Protein AF-N6VRJ7-F1 (afdb_monomer)

Sequence (117 aa):
MKAQISLEFTFVFFVILLTSLITIANFLSKNFTIEDWEIDKIDNAAKTAVMLINSRYEGVCTNTTLIYSGIKWNKGNKVISIYISPRDAVDDRIRDFILSYIENNTNIEGYNITVNP

Nearest PDB structures (foldseek):
  5m7h-assembly1_A  TM=5.902E-01  e=2.234E-02  Bacillus subtilis subsp. subtilis str. 168
  2hjg-assembly1_A  TM=5.168E-01  e=6.872E-02  Bacillus subtilis
  8bxa-assembly1_A  TM=6.207E-01  e=3.587E-01  Staphylococcus aureus subsp. aureus NCTC 8325
  8v41-assembly1_A  TM=6.062E-01  e=6.947E-01  Clostridioides difficile
  3w62-assembly1_A-2  TM=3.762E-01  e=5.697E-01  Magnetospirillum gryphiswaldense MSR-1

Foldseek 3Di:
DVVVVVVVVVVVVVVVVVVVVVVVVVVCPVPDDPVNVLVVLLFVLLVVLLVCQCVCHPVNHFPDRKDFPGWDADPVQLEIETEIDDQVRDDPSSFCSSVVSSCVRRVDDDHHYHYHD

Solvent-accessible surface area (backbone atoms only — not comparable to full-atom values): 6648 Å² total; per-residue (Å²): 111,73,71,56,56,54,49,54,49,50,52,54,51,48,51,53,51,51,52,48,50,53,51,52,52,53,51,46,65,73,74,50,51,74,65,57,54,51,50,51,46,48,53,51,37,43,50,50,36,45,52,36,32,65,67,42,46,96,80,41,63,56,100,55,77,63,41,80,73,50,75,50,73,40,88,89,75,35,39,36,40,38,34,38,32,59,48,93,61,58,50,70,67,57,47,49,50,34,53,52,46,26,50,76,73,59,76,72,81,86,60,52,76,45,81,45,82

Secondary structure (DSSP, 8-state):
-HHHHHHHHHHHHHHHHHHHHHHHHHHHHHH--HHHHHHHHHHHHHHHHHHHHHTTGGG---SS--EEEEEEEETTTTEEEEEEE-GGG--HHHHHHHHHHHHHHH---S-EEEEE-

pLDDT: mean 90.54, std 6.93, range [59.69, 97.56]

Organism: NCBI:txid1069083

Radius of gyration: 22.49 Å; Cα contacts (8 Å, |Δi|>4): 120; chains: 1; bounding box: 39×27×73 Å

Structure (mmCIF, N/CA/C/O backbone):
data_AF-N6VRJ7-F1
#
_entry.id   AF-N6VRJ7-F1
#
loop_
_atom_site.group_PDB
_atom_site.id
_atom_site.type_symbol
_atom_site.label_atom_id
_atom_site.label_alt_id
_atom_site.label_comp_id
_atom_site.label_asym_id
_atom_site.label_entity_id
_atom_site.label_seq_id
_atom_site.pdbx_PDB_ins_code
_atom_site.Cartn_x
_atom_site.Cartn_y
_atom_site.Cartn_z
_atom_site.occupancy
_atom_site.B_iso_or_equiv
_atom_site.auth_seq_id
_atom_site.auth_comp_id
_atom_site.auth_asym_id
_atom_site.auth_atom_id
_atom_site.pdbx_PDB_model_num
ATOM 1 N N . MET A 1 1 ? -13.831 12.965 54.230 1.00 60.34 1 MET A N 1
ATOM 2 C CA . MET A 1 1 ? -14.419 13.818 53.170 1.00 60.34 1 MET A CA 1
ATOM 3 C C . MET A 1 1 ? -13.551 13.942 51.914 1.00 60.34 1 MET A C 1
ATOM 5 O O . MET A 1 1 ? -14.055 13.601 50.859 1.00 60.34 1 MET A O 1
ATOM 9 N N . LYS A 1 2 ? -12.266 14.341 51.971 1.00 59.69 2 LYS A N 1
ATOM 10 C CA . LYS A 1 2 ? -11.425 14.490 50.752 1.00 59.69 2 LYS A CA 1
ATOM 11 C C . LYS A 1 2 ? -11.284 13.213 49.898 1.00 59.69 2 LYS A C 1
ATOM 13 O O . LYS A 1 2 ? -11.394 13.293 48.684 1.00 59.69 2 LYS A O 1
ATOM 18 N N . ALA A 1 3 ? -11.109 12.050 50.533 1.00 64.75 3 ALA A N 1
ATOM 19 C CA . ALA A 1 3 ? -10.986 10.760 49.839 1.00 64.75 3 ALA A CA 1
ATOM 20 C C . ALA A 1 3 ? -12.285 10.291 49.150 1.00 64.75 3 ALA A C 1
ATOM 22 O O . ALA A 1 3 ? -12.239 9.565 48.164 1.00 64.75 3 ALA A O 1
ATOM 23 N N . GLN A 1 4 ? -13.447 10.717 49.656 1.00 73.81 4 GLN A N 1
ATOM 24 C CA . GLN A 1 4 ? -14.744 10.397 49.057 1.00 73.81 4 GLN A CA 1
ATOM 25 C C . GLN A 1 4 ? -14.953 11.200 47.766 1.00 73.81 4 GLN A C 1
ATOM 27 O O . GLN A 1 4 ? -15.287 10.629 46.734 1.00 73.81 4 GLN A O 1
ATOM 32 N N . ILE A 1 5 ? -14.623 12.496 47.799 1.00 74.69 5 ILE A N 1
ATOM 33 C CA . ILE A 1 5 ? -14.686 13.385 46.630 1.00 74.69 5 ILE A CA 1
ATOM 34 C C . ILE A 1 5 ? -13.724 12.912 45.523 1.00 74.69 5 ILE A C 1
AT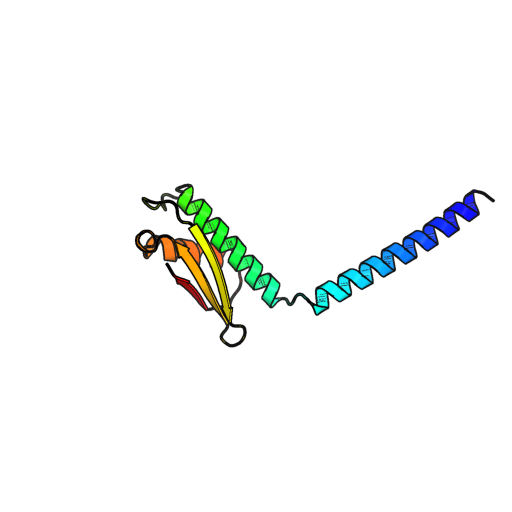OM 36 O O . ILE A 1 5 ? -14.085 12.914 44.349 1.00 74.69 5 ILE A O 1
ATOM 40 N N . SER A 1 6 ? -12.513 12.453 45.870 1.00 84.75 6 SER A N 1
ATOM 41 C CA . SER A 1 6 ? -11.569 11.918 44.874 1.00 84.75 6 SER A CA 1
ATOM 42 C C . SER A 1 6 ? -12.039 10.605 44.241 1.00 84.75 6 SER A C 1
ATOM 44 O O . SER A 1 6 ? -11.761 10.350 43.069 1.00 84.75 6 SER A O 1
ATOM 46 N N . LEU A 1 7 ? -12.747 9.769 45.004 1.00 88.69 7 LEU A N 1
ATOM 47 C CA . LEU A 1 7 ? -13.276 8.495 44.524 1.00 88.69 7 LEU A CA 1
ATOM 48 C C . LEU A 1 7 ? -14.449 8.721 43.559 1.00 88.69 7 LEU A C 1
ATOM 50 O O . LEU A 1 7 ? -14.441 8.177 42.459 1.00 88.69 7 LEU A O 1
ATOM 54 N N . GLU A 1 8 ? -15.390 9.597 43.916 1.00 87.00 8 GLU A N 1
ATOM 55 C CA . GLU A 1 8 ? -16.498 10.019 43.045 1.00 87.00 8 GLU A CA 1
ATOM 56 C C . GLU A 1 8 ? -15.988 10.633 41.731 1.00 87.00 8 GLU A C 1
ATOM 58 O O . GLU A 1 8 ? -16.439 10.247 40.653 1.00 87.00 8 GLU A O 1
ATOM 63 N N . PHE A 1 9 ? -14.980 11.511 41.795 1.00 90.69 9 PHE A N 1
ATOM 64 C CA . PHE A 1 9 ? -14.347 12.075 40.599 1.00 90.69 9 PHE A CA 1
ATOM 65 C C . PHE A 1 9 ? -13.714 10.998 39.706 1.00 90.69 9 PHE A C 1
ATOM 67 O O . PHE A 1 9 ? -13.876 11.032 38.488 1.00 90.69 9 PHE A O 1
ATOM 74 N N . THR A 1 10 ? -13.035 10.013 40.301 1.00 95.06 10 THR A N 1
ATOM 75 C CA . THR A 1 10 ? -12.416 8.907 39.551 1.00 95.06 10 THR A CA 1
ATOM 76 C C . THR A 1 10 ? -13.470 8.060 38.840 1.00 95.06 10 THR A C 1
ATOM 78 O O . THR A 1 10 ? -13.278 7.699 37.681 1.00 95.06 10 THR A O 1
ATOM 81 N N . PHE A 1 11 ? -14.608 7.789 39.486 1.00 94.50 11 PHE A N 1
ATOM 82 C CA . PHE A 1 11 ? -15.721 7.076 38.856 1.00 94.50 11 PHE A CA 1
ATOM 83 C C . PHE A 1 11 ? -16.319 7.855 37.686 1.00 94.50 11 PHE A C 1
ATOM 85 O O . PHE A 1 11 ? -16.515 7.284 36.615 1.00 94.50 11 PHE A O 1
ATOM 92 N N . VAL A 1 12 ? -16.562 9.157 37.855 1.00 95.12 12 VAL A N 1
ATOM 93 C CA . VAL A 1 12 ? -17.072 10.006 36.768 1.00 95.12 12 VAL A CA 1
ATOM 94 C C . VAL A 1 12 ? -16.082 10.039 35.605 1.00 95.12 12 VAL A C 1
ATOM 96 O O . VAL A 1 12 ? -16.475 9.839 34.456 1.00 95.12 12 VAL A O 1
ATOM 99 N N . PHE A 1 13 ? -14.791 10.212 35.892 1.00 95.62 13 PHE A N 1
ATOM 100 C CA . PHE A 1 13 ? -13.745 10.195 34.875 1.00 95.62 13 PHE A CA 1
ATOM 101 C C . PHE A 1 13 ? -13.686 8.852 34.138 1.00 95.62 13 PHE A C 1
ATOM 103 O O . PHE A 1 13 ? -13.619 8.823 32.910 1.00 95.62 13 PHE A O 1
ATOM 110 N N . PHE A 1 14 ? -13.784 7.740 34.865 1.00 96.56 14 PHE A N 1
ATOM 111 C CA . PHE A 1 14 ? -13.803 6.405 34.278 1.00 96.56 14 PHE A CA 1
ATOM 112 C C . PHE A 1 14 ? -15.010 6.195 33.357 1.00 96.56 14 PHE A C 1
ATOM 114 O O . PHE A 1 14 ? -14.855 5.676 32.254 1.00 96.56 14 PHE A O 1
ATOM 121 N N . VAL A 1 15 ? -16.200 6.648 33.762 1.00 97.38 15 VAL A N 1
ATOM 122 C CA . VAL A 1 15 ? -17.411 6.573 32.931 1.00 97.38 15 VAL A CA 1
ATOM 123 C C . VAL A 1 15 ? -17.257 7.402 31.654 1.00 97.38 15 VAL A C 1
ATOM 125 O O . VAL A 1 15 ? -17.596 6.922 30.571 1.00 97.38 15 VAL A O 1
ATOM 128 N N . ILE A 1 16 ? -16.703 8.614 31.743 1.00 97.50 16 ILE A N 1
ATOM 129 C CA . ILE A 1 16 ? -16.421 9.453 30.566 1.00 97.50 16 ILE A CA 1
ATOM 130 C C . ILE A 1 16 ? -15.428 8.750 29.635 1.00 97.50 16 ILE A C 1
ATOM 132 O O . ILE A 1 16 ? -15.632 8.708 28.422 1.00 97.50 16 ILE A O 1
ATOM 136 N N . LEU A 1 17 ? -14.374 8.156 30.187 1.00 97.56 17 LEU A N 1
ATOM 137 C CA . LEU A 1 17 ? -13.350 7.474 29.403 1.00 97.56 17 LEU A CA 1
ATOM 138 C C . LEU A 1 17 ? -13.917 6.233 28.701 1.00 97.56 17 LEU A C 1
ATOM 140 O O . LEU A 1 17 ? -13.708 6.049 27.503 1.00 97.56 17 LEU A O 1
ATOM 144 N N . LEU A 1 18 ? -14.708 5.427 29.412 1.00 97.44 18 LEU A N 1
ATOM 145 C CA . LEU A 1 18 ? -15.350 4.239 28.859 1.00 97.44 18 LEU A CA 1
ATOM 146 C C . LEU A 1 18 ? -16.356 4.598 27.756 1.00 97.44 18 LEU A C 1
ATOM 148 O O . LEU A 1 18 ? -16.334 4.004 26.680 1.00 97.44 18 LEU A O 1
ATOM 152 N N . THR A 1 19 ? -17.211 5.595 27.993 1.00 96.94 19 THR A N 1
ATOM 153 C CA . THR A 1 19 ? -18.187 6.057 26.990 1.00 96.94 19 THR A CA 1
ATOM 154 C C . THR A 1 19 ? -17.504 6.653 25.760 1.00 96.94 19 THR A C 1
ATOM 156 O O . THR A 1 19 ? -17.937 6.389 24.636 1.00 96.94 19 THR A O 1
ATOM 159 N N . SER A 1 20 ? -16.395 7.371 25.946 1.00 97.44 20 SER A N 1
ATOM 160 C CA . SER A 1 20 ? -15.571 7.886 24.847 1.00 97.44 20 SER A CA 1
ATOM 161 C C . SER A 1 20 ? -14.980 6.750 24.014 1.00 97.44 20 SER A C 1
ATOM 163 O O . SER A 1 20 ? -15.120 6.754 22.793 1.00 97.44 20 SER A O 1
ATOM 165 N N . LEU A 1 21 ? -14.393 5.735 24.658 1.00 96.94 21 LEU A N 1
ATOM 166 C CA . LEU A 1 21 ? -13.833 4.566 23.974 1.00 96.94 21 LEU A CA 1
ATOM 167 C C . LEU A 1 21 ? -14.888 3.809 23.165 1.00 96.94 21 LEU A C 1
ATOM 169 O O . LEU A 1 21 ? -14.652 3.501 22.000 1.00 96.94 21 LEU A O 1
ATOM 173 N N . ILE A 1 22 ? -16.064 3.553 23.747 1.00 96.44 22 ILE A N 1
ATOM 174 C CA . ILE A 1 22 ? -17.166 2.871 23.050 1.00 96.44 22 ILE A CA 1
ATOM 175 C C . ILE A 1 22 ? -17.631 3.690 21.841 1.00 96.44 22 ILE A C 1
ATOM 177 O O . ILE A 1 22 ? -17.870 3.136 20.769 1.00 96.44 22 ILE A O 1
ATOM 181 N N . THR A 1 23 ? -17.742 5.010 21.996 1.00 96.38 23 THR A N 1
ATOM 182 C CA . THR A 1 23 ? -18.168 5.907 20.914 1.00 96.38 23 THR A CA 1
ATOM 183 C C . THR A 1 23 ? -17.164 5.899 19.764 1.00 96.38 23 THR A C 1
ATOM 185 O O . THR A 1 23 ? -17.560 5.744 18.610 1.00 96.38 23 THR A O 1
ATOM 188 N N . ILE A 1 24 ? -15.867 5.991 20.072 1.00 95.00 24 ILE A N 1
ATOM 189 C CA . ILE A 1 24 ? -14.790 5.930 19.076 1.00 95.00 24 ILE A CA 1
ATOM 190 C C . ILE A 1 24 ? -14.774 4.562 18.389 1.00 95.00 24 ILE A C 1
ATOM 192 O O . ILE A 1 24 ? -14.744 4.500 17.163 1.00 95.00 24 ILE A O 1
ATOM 196 N N . ALA A 1 25 ? -14.859 3.468 19.148 1.00 91.44 25 ALA A N 1
ATOM 197 C CA . ALA A 1 25 ? -14.874 2.116 18.595 1.00 91.44 25 ALA A CA 1
ATOM 198 C C . ALA A 1 25 ? -16.060 1.900 17.640 1.00 91.44 25 ALA A C 1
ATOM 200 O O . ALA A 1 25 ? -15.881 1.359 16.551 1.00 91.44 25 ALA A O 1
ATOM 201 N N . ASN A 1 26 ? -17.252 2.380 18.007 1.00 92.00 26 ASN A N 1
ATOM 202 C CA . ASN A 1 26 ? -18.439 2.322 17.152 1.00 92.00 26 ASN A CA 1
ATOM 203 C C . ASN A 1 26 ? -18.328 3.205 15.908 1.00 92.00 26 ASN A C 1
ATOM 205 O O . ASN A 1 26 ? -18.850 2.850 14.854 1.00 92.00 26 ASN A O 1
ATOM 209 N N . PHE A 1 27 ? -17.695 4.372 16.020 1.00 92.62 27 PHE A N 1
ATOM 210 C CA . PHE A 1 27 ? -17.435 5.213 14.860 1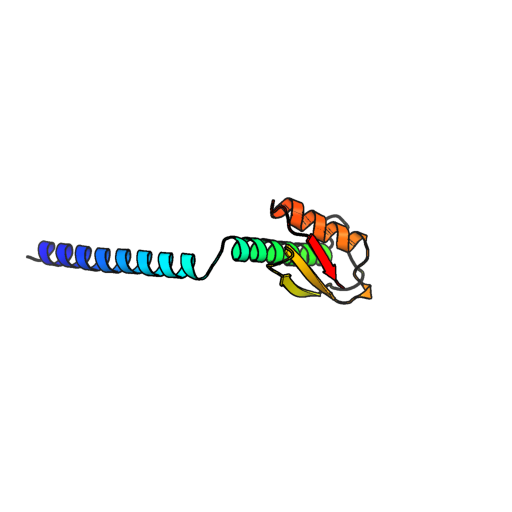.00 92.62 27 PHE A CA 1
ATOM 211 C C . PHE A 1 27 ? -16.476 4.510 13.895 1.00 92.62 27 PHE A C 1
ATOM 213 O O . PHE A 1 27 ? -16.770 4.425 12.705 1.00 92.62 27 PHE A O 1
ATOM 220 N N . LEU A 1 28 ? -15.374 3.955 14.402 1.00 88.12 28 LEU A N 1
ATOM 221 C CA . LEU A 1 28 ? -14.394 3.246 13.585 1.00 88.12 28 LEU A CA 1
ATOM 222 C C . LEU A 1 28 ? -15.012 2.023 12.898 1.00 88.12 28 LEU A C 1
ATOM 224 O O . LEU A 1 28 ? -14.880 1.893 11.687 1.00 88.12 28 LEU A O 1
ATOM 228 N N . SER A 1 29 ? -15.758 1.187 13.626 1.00 84.50 29 SER A N 1
ATOM 229 C CA . SER A 1 29 ? -16.357 -0.033 13.063 1.00 84.50 29 SER A CA 1
ATOM 230 C C . SER A 1 29 ? -17.429 0.227 12.002 1.00 84.50 29 SER A C 1
ATOM 232 O O . SER A 1 29 ? -17.657 -0.618 11.142 1.00 84.50 29 SER A O 1
ATOM 234 N N . LYS A 1 30 ? -18.096 1.387 12.051 1.00 84.62 30 LYS A N 1
ATOM 235 C CA . LYS A 1 30 ? -19.104 1.776 11.056 1.00 84.62 30 LYS A CA 1
ATOM 236 C C . LYS A 1 30 ? -18.517 2.440 9.817 1.00 84.62 30 LYS A C 1
ATOM 238 O O . LYS A 1 30 ? -19.151 2.381 8.768 1.00 84.62 30 LYS A O 1
ATOM 243 N N . ASN A 1 31 ? -17.373 3.110 9.948 1.00 85.50 31 ASN A N 1
ATOM 244 C CA . ASN A 1 31 ? -16.811 3.932 8.874 1.00 85.50 31 ASN A CA 1
ATOM 245 C C . ASN A 1 31 ? -15.602 3.296 8.184 1.00 85.50 31 ASN A C 1
ATOM 247 O O . ASN A 1 31 ? -15.313 3.670 7.054 1.00 85.50 31 ASN A O 1
ATOM 251 N N . PHE A 1 32 ? -14.922 2.349 8.830 1.00 84.31 32 PHE A N 1
ATOM 252 C CA . PHE A 1 32 ? -13.784 1.639 8.258 1.00 84.31 32 PHE A CA 1
ATOM 253 C C . PHE A 1 32 ? -14.101 0.156 8.181 1.00 84.31 32 PHE A C 1
ATOM 255 O O . PHE A 1 32 ? -14.319 -0.517 9.192 1.00 84.31 32 PHE A O 1
ATOM 262 N N . THR A 1 33 ? -14.136 -0.353 6.959 1.00 84.62 33 THR A N 1
ATOM 263 C CA . THR A 1 33 ? -14.279 -1.780 6.705 1.00 84.62 33 THR A CA 1
ATOM 264 C C . THR A 1 33 ? -12.908 -2.452 6.674 1.00 84.62 33 THR A C 1
ATOM 266 O O . THR A 1 33 ? -1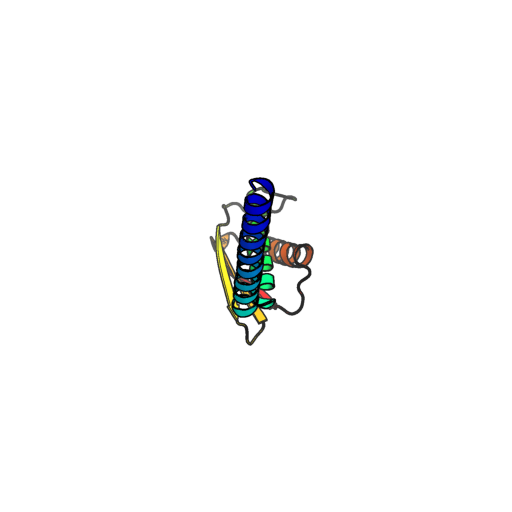1.878 -1.799 6.513 1.00 84.62 33 THR A O 1
ATOM 269 N N . ILE A 1 34 ? -12.890 -3.780 6.816 1.00 84.38 34 ILE A N 1
ATOM 270 C CA . ILE A 1 34 ? -11.663 -4.581 6.651 1.00 84.38 34 ILE A CA 1
ATOM 271 C C . ILE A 1 34 ? -11.052 -4.334 5.264 1.00 84.38 34 ILE A C 1
ATOM 273 O O . ILE A 1 34 ? -9.838 -4.229 5.144 1.00 84.38 34 ILE A O 1
ATOM 277 N N . GLU A 1 35 ? -11.899 -4.163 4.247 1.00 87.38 35 GLU A N 1
ATOM 278 C CA . GLU A 1 35 ? -11.480 -3.827 2.886 1.00 87.38 35 GLU A CA 1
ATOM 279 C C . GLU A 1 35 ? -10.697 -2.508 2.849 1.00 87.38 35 GLU A C 1
ATOM 281 O O . GLU A 1 35 ? -9.627 -2.451 2.259 1.00 87.38 35 GLU A O 1
ATOM 286 N N . ASP A 1 36 ? -11.172 -1.455 3.522 1.00 87.75 36 ASP A N 1
ATOM 287 C CA . ASP A 1 36 ? -10.476 -0.161 3.513 1.00 87.75 36 ASP A CA 1
ATOM 288 C C . ASP A 1 36 ? -9.082 -0.279 4.164 1.00 87.75 36 ASP A C 1
ATOM 290 O O . ASP A 1 36 ? -8.110 0.291 3.674 1.00 87.75 36 ASP A O 1
ATOM 294 N N . TRP A 1 37 ? -8.950 -1.107 5.207 1.00 88.38 37 TRP A N 1
ATOM 295 C CA . TRP A 1 37 ? -7.657 -1.406 5.831 1.00 88.38 37 TRP A CA 1
ATOM 296 C C . TRP A 1 37 ? -6.722 -2.233 4.935 1.00 88.38 37 TRP A C 1
ATOM 298 O O . TRP A 1 37 ? -5.508 -2.014 4.925 1.00 88.38 37 TRP A O 1
ATOM 308 N N . GLU A 1 38 ? -7.265 -3.187 4.181 1.00 92.00 38 GLU A N 1
ATOM 309 C CA . GLU A 1 38 ? -6.513 -3.963 3.191 1.00 92.00 38 GLU A CA 1
ATOM 310 C C . GLU A 1 38 ? -5.985 -3.069 2.062 1.00 92.00 38 GLU A C 1
ATOM 312 O O . GLU A 1 38 ? -4.808 -3.152 1.701 1.00 92.00 38 GLU A O 1
ATOM 317 N N . ILE A 1 39 ? -6.825 -2.165 1.555 1.00 92.62 39 ILE A N 1
ATOM 318 C CA . ILE A 1 39 ? -6.445 -1.186 0.534 1.00 92.62 39 ILE A CA 1
ATOM 319 C C . ILE A 1 39 ? -5.346 -0.250 1.051 1.00 92.62 39 ILE A C 1
ATOM 321 O O . ILE A 1 39 ? -4.348 -0.053 0.354 1.00 92.62 39 ILE A O 1
ATOM 325 N N . ASP A 1 40 ? -5.463 0.257 2.280 1.00 93.19 40 ASP A N 1
ATOM 326 C CA . ASP A 1 40 ? -4.433 1.102 2.900 1.00 93.19 40 ASP A CA 1
ATOM 327 C C . ASP A 1 40 ? -3.089 0.374 3.051 1.00 93.19 40 ASP A C 1
ATOM 329 O O . ASP A 1 40 ? -2.018 0.962 2.876 1.00 93.19 40 ASP A O 1
ATOM 333 N N . LYS A 1 41 ? -3.104 -0.925 3.361 1.00 94.88 41 LYS A N 1
ATOM 334 C CA . LYS A 1 41 ? -1.878 -1.734 3.407 1.00 94.88 41 LYS A CA 1
ATOM 335 C C . LYS A 1 41 ? -1.218 -1.863 2.041 1.00 94.88 41 LYS A C 1
ATOM 337 O O . LYS A 1 41 ? 0.003 -1.729 1.951 1.00 94.88 41 LYS A O 1
ATOM 342 N N . ILE A 1 42 ? -2.009 -2.104 0.999 1.00 95.19 42 ILE A N 1
ATOM 343 C CA . ILE A 1 42 ? -1.521 -2.208 -0.381 1.00 95.19 42 ILE A CA 1
ATOM 344 C C . ILE A 1 42 ? -0.943 -0.865 -0.845 1.00 95.19 42 ILE A C 1
ATOM 346 O O . ILE A 1 42 ? 0.164 -0.836 -1.380 1.00 95.19 42 ILE A O 1
ATOM 350 N N . ASP A 1 43 ? -1.637 0.245 -0.575 1.00 96.06 43 ASP A N 1
ATOM 351 C CA . ASP A 1 43 ? -1.173 1.609 -0.864 1.00 96.06 43 ASP A CA 1
ATOM 352 C C . ASP A 1 43 ? 0.178 1.905 -0.197 1.00 96.06 43 ASP A C 1
ATOM 354 O O . ASP A 1 43 ? 1.125 2.362 -0.843 1.00 96.06 43 ASP A O 1
ATOM 358 N N . ASN A 1 44 ? 0.301 1.590 1.094 1.00 96.75 44 ASN A N 1
ATOM 359 C CA . ASN A 1 44 ? 1.543 1.791 1.835 1.00 96.75 44 ASN A CA 1
ATOM 360 C C . ASN A 1 44 ? 2.683 0.914 1.304 1.00 96.75 44 ASN A C 1
ATOM 362 O O . ASN A 1 44 ? 3.784 1.420 1.089 1.00 96.75 44 ASN A O 1
ATOM 366 N N . ALA A 1 45 ? 2.426 -0.367 1.028 1.00 96.81 45 ALA A N 1
ATOM 367 C CA . ALA A 1 45 ? 3.431 -1.260 0.460 1.00 96.81 45 ALA A CA 1
ATOM 368 C C . ALA A 1 45 ? 3.908 -0.778 -0.921 1.00 96.81 45 ALA A C 1
ATOM 370 O O . ALA A 1 45 ? 5.110 -0.781 -1.190 1.00 96.81 45 ALA A O 1
ATOM 371 N N . ALA A 1 46 ? 2.998 -0.286 -1.766 1.00 96.75 46 ALA A N 1
ATOM 372 C CA . ALA A 1 46 ? 3.335 0.276 -3.071 1.00 96.75 46 ALA A CA 1
ATOM 373 C C . ALA A 1 46 ? 4.223 1.527 -2.953 1.00 96.75 46 ALA A C 1
ATOM 375 O O . ALA A 1 46 ? 5.248 1.627 -3.632 1.00 96.75 46 ALA A O 1
ATOM 376 N N . LYS A 1 47 ? 3.883 2.460 -2.051 1.00 97.00 47 LYS A N 1
ATOM 377 C CA . LYS A 1 47 ? 4.712 3.643 -1.753 1.00 97.00 47 LYS A CA 1
ATOM 378 C C . LYS A 1 47 ? 6.112 3.241 -1.299 1.00 97.00 47 LYS A C 1
ATOM 380 O O . LYS A 1 47 ? 7.100 3.785 -1.795 1.00 97.00 47 LYS A O 1
ATOM 385 N N . THR A 1 48 ? 6.206 2.272 -0.392 1.00 97.12 48 THR A N 1
ATOM 386 C CA . THR A 1 48 ? 7.492 1.772 0.097 1.00 97.12 48 THR A CA 1
ATOM 387 C C . THR A 1 48 ? 8.301 1.121 -1.020 1.00 97.12 48 THR A C 1
ATOM 389 O O . THR A 1 48 ? 9.482 1.433 -1.153 1.00 97.12 48 THR A O 1
ATOM 392 N N . ALA A 1 49 ? 7.687 0.301 -1.876 1.00 95.62 49 ALA A N 1
ATOM 393 C CA . ALA A 1 49 ? 8.370 -0.301 -3.019 1.00 95.62 49 ALA A CA 1
ATOM 394 C C . ALA A 1 49 ? 8.980 0.767 -3.945 1.00 95.62 49 ALA A C 1
ATOM 396 O O . ALA A 1 49 ? 10.156 0.688 -4.301 1.00 95.62 49 ALA A O 1
ATOM 397 N N . VAL A 1 50 ? 8.222 1.822 -4.263 1.00 95.81 50 VAL A N 1
ATOM 398 C CA . VAL A 1 50 ? 8.715 2.957 -5.062 1.00 95.81 50 VAL A CA 1
ATOM 399 C C . VAL A 1 50 ? 9.890 3.664 -4.377 1.00 95.81 50 VAL A C 1
ATOM 401 O O . VAL A 1 50 ? 10.894 3.970 -5.024 1.00 95.81 50 VAL A O 1
ATOM 404 N N . MET A 1 51 ? 9.814 3.891 -3.062 1.00 95.56 51 MET A N 1
ATOM 405 C CA . MET A 1 51 ? 10.923 4.471 -2.294 1.00 95.56 51 MET A CA 1
ATOM 406 C C . MET A 1 51 ? 12.180 3.590 -2.322 1.00 95.56 51 MET A C 1
ATOM 408 O O . MET A 1 51 ? 13.289 4.115 -2.438 1.00 95.56 51 MET A O 1
ATOM 412 N N . LEU A 1 52 ? 12.025 2.266 -2.245 1.00 95.69 52 LEU A N 1
ATOM 413 C CA . LEU A 1 52 ? 13.134 1.312 -2.305 1.00 95.69 52 LEU A CA 1
ATOM 414 C C . LEU A 1 52 ? 13.811 1.313 -3.679 1.00 95.69 52 LEU A C 1
ATOM 416 O O . LEU A 1 52 ? 15.039 1.380 -3.745 1.00 95.69 52 LEU A O 1
ATOM 420 N N . ILE A 1 53 ? 13.030 1.345 -4.762 1.00 95.12 53 ILE A N 1
ATOM 421 C CA . ILE A 1 53 ? 13.551 1.477 -6.132 1.00 95.12 53 ILE A CA 1
ATOM 422 C C . ILE A 1 53 ? 14.345 2.778 -6.286 1.00 95.12 53 ILE A C 1
ATOM 424 O O . ILE A 1 53 ? 15.471 2.777 -6.787 1.00 95.12 53 ILE A O 1
ATOM 428 N N . ASN A 1 54 ? 13.791 3.896 -5.808 1.00 94.69 54 ASN A N 1
ATOM 429 C CA . ASN A 1 54 ? 14.481 5.189 -5.823 1.00 94.69 54 ASN A CA 1
ATOM 430 C C . ASN A 1 54 ? 15.780 5.165 -5.002 1.00 94.69 54 ASN A C 1
ATOM 432 O O . ASN A 1 54 ? 16.742 5.854 -5.341 1.00 94.69 54 ASN A O 1
ATOM 436 N N . SER A 1 55 ? 15.827 4.335 -3.959 1.00 93.56 55 SER A N 1
ATOM 437 C CA . SER A 1 55 ? 17.004 4.115 -3.111 1.00 93.56 55 SER A CA 1
ATOM 438 C C . SER A 1 55 ? 17.976 3.070 -3.674 1.00 93.56 55 SER A C 1
ATOM 440 O O . SER A 1 55 ? 18.985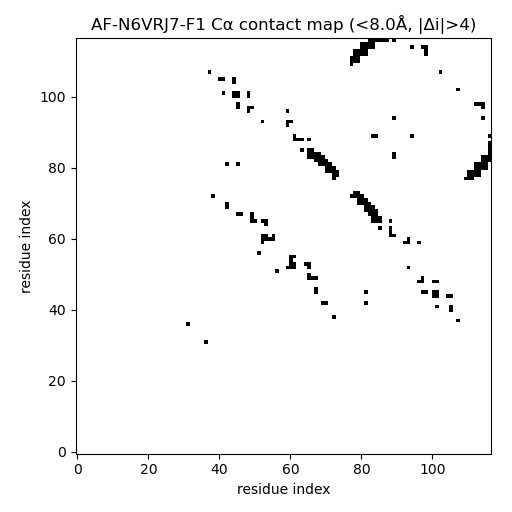 2.775 -3.036 1.00 93.56 55 SER A O 1
ATOM 442 N N . ARG A 1 56 ? 17.704 2.522 -4.869 1.00 91.25 56 ARG A N 1
ATOM 443 C CA . ARG A 1 56 ? 18.495 1.473 -5.539 1.00 91.25 56 ARG A CA 1
ATOM 444 C C . ARG A 1 56 ? 18.641 0.189 -4.715 1.00 91.25 56 ARG A C 1
ATOM 446 O O . ARG A 1 56 ? 19.658 -0.504 -4.810 1.00 91.25 56 ARG A O 1
ATOM 453 N N . TYR A 1 57 ? 17.642 -0.110 -3.890 1.00 88.75 57 TYR A N 1
ATOM 454 C CA . TYR A 1 57 ? 17.617 -1.310 -3.063 1.00 88.75 57 TYR A CA 1
ATOM 455 C C . TYR A 1 57 ? 17.675 -2.575 -3.933 1.00 88.75 57 TYR A C 1
ATOM 457 O O . TYR A 1 57 ? 17.065 -2.629 -5.000 1.00 88.75 57 TYR A O 1
ATOM 465 N N . GLU A 1 58 ? 18.462 -3.568 -3.507 1.00 81.62 58 GLU A N 1
ATOM 466 C CA . GLU A 1 58 ? 18.657 -4.851 -4.214 1.00 81.62 58 GLU A CA 1
ATOM 467 C C . GLU A 1 58 ? 19.016 -4.724 -5.711 1.00 81.62 58 GLU A C 1
ATOM 469 O O . GLU A 1 58 ? 18.751 -5.606 -6.527 1.00 81.62 58 GLU A O 1
ATOM 474 N N . GLY A 1 59 ? 19.642 -3.608 -6.103 1.00 79.12 59 GLY A N 1
ATOM 475 C CA . GLY A 1 59 ? 20.044 -3.366 -7.489 1.00 79.12 59 GLY A CA 1
ATOM 476 C C . GLY A 1 59 ? 18.873 -3.166 -8.457 1.00 79.12 59 GLY A C 1
ATOM 477 O O . GLY A 1 59 ? 19.088 -3.195 -9.673 1.00 79.12 59 GLY A O 1
ATOM 478 N N . VAL A 1 60 ? 17.649 -2.981 -7.949 1.00 86.12 60 VAL A N 1
ATOM 479 C CA . VAL A 1 60 ? 16.494 -2.519 -8.722 1.00 86.12 60 VAL A CA 1
ATOM 480 C C . VAL A 1 60 ? 16.514 -0.997 -8.699 1.00 86.12 60 VAL A C 1
ATOM 482 O O . VAL A 1 60 ? 16.398 -0.369 -7.649 1.00 86.12 60 VAL A O 1
ATOM 485 N N . CYS A 1 61 ? 16.721 -0.386 -9.858 1.00 85.94 61 CYS A N 1
ATOM 486 C CA . CYS A 1 61 ? 16.804 1.059 -9.982 1.00 85.94 61 CYS A CA 1
ATOM 487 C C . CYS A 1 61 ? 16.294 1.508 -11.345 1.00 85.94 61 CYS A C 1
ATOM 489 O O . CYS A 1 61 ? 16.254 0.737 -12.301 1.00 85.94 61 CYS A O 1
ATOM 491 N N . THR A 1 62 ? 15.940 2.783 -11.421 1.00 87.19 62 THR A N 1
ATOM 492 C CA . THR A 1 62 ? 15.612 3.449 -12.677 1.00 87.19 62 THR A CA 1
ATOM 493 C C . THR A 1 62 ? 16.523 4.661 -12.847 1.00 87.19 62 THR A C 1
ATOM 495 O O . THR A 1 62 ? 17.057 5.207 -11.874 1.00 87.19 62 THR A O 1
ATOM 498 N N . ASN A 1 63 ? 16.707 5.089 -14.094 1.00 85.44 63 ASN A N 1
ATOM 499 C CA . ASN A 1 63 ? 17.496 6.275 -14.425 1.00 85.44 63 ASN A CA 1
ATOM 500 C C . ASN A 1 63 ? 16.828 7.580 -13.962 1.00 85.44 63 ASN A C 1
ATOM 502 O O . ASN A 1 63 ? 17.453 8.638 -13.992 1.00 85.44 63 ASN A O 1
ATOM 506 N N . THR A 1 64 ? 15.559 7.531 -13.561 1.00 91.19 64 THR A N 1
ATOM 507 C CA . THR A 1 64 ? 14.771 8.684 -13.120 1.00 91.19 64 THR A CA 1
ATOM 508 C C . THR A 1 64 ? 14.050 8.374 -11.810 1.00 91.19 64 THR A C 1
ATOM 510 O O . THR A 1 64 ? 13.698 7.233 -11.519 1.00 91.19 64 THR A O 1
ATOM 513 N N . THR A 1 65 ? 13.834 9.395 -10.984 1.00 92.88 65 THR A N 1
ATOM 514 C CA . THR A 1 65 ? 13.058 9.240 -9.752 1.00 92.88 65 THR A CA 1
ATOM 515 C C . THR A 1 65 ? 11.611 8.896 -10.088 1.00 92.88 65 THR A C 1
ATOM 517 O O . THR A 1 65 ? 10.936 9.649 -10.789 1.00 92.88 65 THR A O 1
ATOM 520 N N . LEU A 1 66 ? 11.139 7.771 -9.558 1.00 94.50 66 LEU A N 1
ATOM 521 C CA . LEU A 1 66 ? 9.742 7.377 -9.629 1.00 94.50 66 LEU A CA 1
ATOM 522 C C . LEU A 1 66 ? 8.915 8.160 -8.610 1.00 94.50 66 LEU A C 1
ATOM 524 O O . LEU A 1 66 ? 9.310 8.334 -7.456 1.00 94.50 66 LEU A O 1
ATOM 528 N N . ILE A 1 67 ? 7.736 8.585 -9.037 1.00 94.88 67 ILE A N 1
ATOM 529 C CA . ILE A 1 67 ? 6.745 9.310 -8.257 1.00 94.88 67 ILE A CA 1
ATOM 530 C C . ILE A 1 67 ? 5.518 8.421 -8.143 1.00 94.88 67 ILE A C 1
ATOM 532 O O . ILE A 1 67 ? 4.874 8.091 -9.138 1.00 94.88 67 ILE A O 1
ATOM 536 N N . TYR A 1 68 ? 5.180 8.059 -6.913 1.00 96.31 68 TYR A N 1
ATOM 537 C CA . TYR A 1 68 ? 3.916 7.415 -6.610 1.00 96.31 68 TYR A CA 1
ATOM 538 C C . TYR A 1 68 ? 2.780 8.444 -6.690 1.00 96.31 68 TYR A C 1
ATOM 540 O O . TYR A 1 68 ? 2.778 9.415 -5.933 1.00 96.31 68 TYR A O 1
ATOM 548 N N . SER A 1 69 ? 1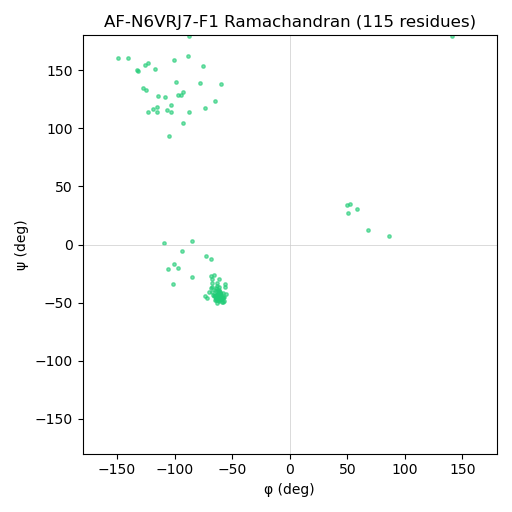.829 8.246 -7.602 1.00 93.94 69 SER A N 1
ATOM 549 C CA . SER A 1 69 ? 0.743 9.203 -7.866 1.00 93.94 69 SER A CA 1
ATOM 550 C C . SER A 1 69 ? -0.562 8.860 -7.144 1.00 93.94 69 SER A C 1
ATOM 552 O O . SER A 1 69 ? -1.398 9.739 -6.946 1.00 93.94 69 SER A O 1
ATOM 554 N N . GLY A 1 70 ? -0.744 7.606 -6.726 1.00 94.56 70 GLY A N 1
ATOM 555 C CA . GLY A 1 70 ? -1.917 7.169 -5.969 1.00 94.56 70 GLY A CA 1
ATOM 556 C C . GLY A 1 70 ? -2.420 5.789 -6.374 1.00 94.56 70 GLY A C 1
ATOM 557 O O . GLY A 1 70 ? -1.902 5.167 -7.302 1.00 94.56 70 GLY A O 1
ATOM 558 N N . ILE A 1 71 ? -3.486 5.352 -5.706 1.00 94.88 71 ILE A N 1
ATOM 559 C CA . ILE A 1 71 ? -4.249 4.155 -6.062 1.00 94.88 71 ILE A CA 1
ATOM 560 C C . ILE A 1 71 ? -5.685 4.496 -6.438 1.00 94.88 71 ILE A C 1
ATOM 562 O O . ILE A 1 71 ? -6.299 5.426 -5.915 1.00 94.88 71 ILE A O 1
ATOM 566 N N . LYS A 1 72 ? -6.249 3.665 -7.306 1.00 94.00 72 LYS A N 1
ATOM 567 C CA . LYS A 1 72 ? -7.684 3.555 -7.536 1.00 94.00 72 LYS A CA 1
ATOM 568 C C . LYS A 1 72 ? -8.081 2.105 -7.335 1.00 94.00 72 LYS A C 1
ATOM 570 O O . LYS A 1 72 ? -7.458 1.222 -7.914 1.00 94.00 72 LYS A O 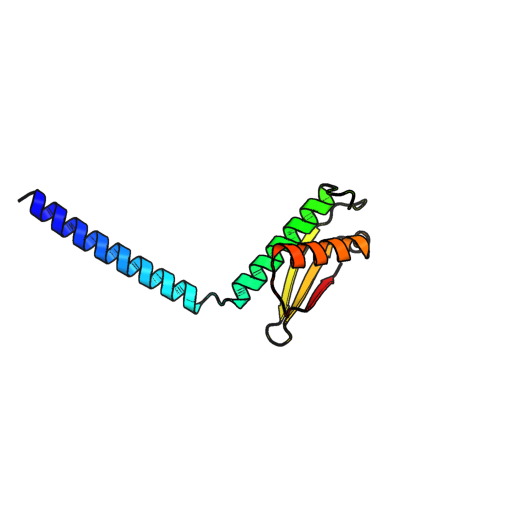1
ATOM 575 N N . TRP A 1 73 ? -9.143 1.862 -6.584 1.00 91.81 73 TRP A N 1
ATOM 576 C CA . TRP A 1 73 ? -9.700 0.524 -6.441 1.00 91.81 73 TRP A CA 1
ATOM 577 C C . TRP A 1 73 ? -11.183 0.516 -6.784 1.00 91.81 73 TRP A C 1
ATOM 579 O O . TRP A 1 73 ? -11.871 1.539 -6.714 1.00 91.81 73 TRP A O 1
ATOM 589 N N . ASN A 1 74 ? -11.672 -0.647 -7.197 1.00 86.88 74 ASN A N 1
ATOM 590 C CA . ASN A 1 74 ? -13.089 -0.882 -7.425 1.00 86.88 74 ASN A CA 1
ATOM 591 C C . ASN A 1 74 ? -13.555 -2.062 -6.570 1.00 86.88 74 ASN A C 1
ATOM 593 O O . ASN A 1 74 ? -13.172 -3.203 -6.842 1.00 86.88 74 ASN A O 1
ATOM 597 N N . LYS A 1 75 ? -14.433 -1.777 -5.598 1.00 78.06 75 LYS A N 1
ATOM 598 C CA . LYS A 1 75 ? -15.001 -2.765 -4.667 1.00 78.06 75 LYS A CA 1
ATOM 599 C C . LYS A 1 75 ? -15.697 -3.935 -5.378 1.00 78.06 75 LYS A C 1
ATOM 601 O O . LYS A 1 75 ? -15.641 -5.064 -4.909 1.00 78.06 75 LYS A O 1
ATOM 606 N N . GLY A 1 76 ? -16.325 -3.692 -6.534 1.00 81.25 76 GLY A N 1
ATOM 607 C CA . GLY A 1 76 ? -17.084 -4.722 -7.252 1.00 81.25 76 GLY A CA 1
ATOM 608 C C . GLY A 1 76 ? -16.210 -5.809 -7.879 1.00 81.25 76 GLY A C 1
ATOM 609 O O . GLY A 1 76 ? -16.539 -6.988 -7.801 1.00 81.25 76 GLY A O 1
ATOM 610 N N . ASN A 1 77 ? -15.077 -5.416 -8.467 1.00 83.00 77 ASN A N 1
ATOM 611 C CA . ASN A 1 77 ? -14.227 -6.325 -9.245 1.00 83.00 77 ASN A CA 1
ATOM 612 C C . ASN A 1 77 ? -12.902 -6.661 -8.544 1.00 83.00 77 ASN A C 1
ATOM 614 O O . ASN A 1 77 ? -12.076 -7.350 -9.136 1.00 83.00 77 ASN A O 1
ATOM 618 N N . LYS A 1 78 ? -12.671 -6.141 -7.328 1.00 87.88 78 LYS A N 1
ATOM 619 C CA . LYS A 1 78 ? -11.412 -6.276 -6.571 1.00 87.88 78 LYS A CA 1
ATOM 620 C C . LYS A 1 78 ? -10.160 -5.929 -7.390 1.00 87.88 78 LYS A C 1
ATOM 622 O O . LYS A 1 78 ? -9.098 -6.520 -7.222 1.00 87.88 78 LYS A O 1
ATOM 627 N N . VAL A 1 79 ? -10.286 -4.967 -8.301 1.00 91.69 79 VAL A N 1
ATOM 628 C CA . VAL A 1 79 ? -9.164 -4.476 -9.111 1.00 91.69 79 VAL A CA 1
ATOM 629 C C . VAL A 1 79 ? -8.567 -3.261 -8.419 1.00 91.69 79 VAL A C 1
ATOM 631 O O . VAL A 1 79 ? -9.298 -2.315 -8.108 1.00 91.69 79 VAL A O 1
ATOM 634 N N . ILE A 1 80 ? -7.251 -3.286 -8.220 1.00 93.88 80 ILE A N 1
ATOM 635 C CA . ILE A 1 80 ? -6.461 -2.171 -7.702 1.00 93.88 80 ILE A CA 1
ATOM 636 C C . ILE A 1 80 ? -5.516 -1.713 -8.807 1.00 93.88 80 ILE A C 1
ATOM 638 O O . ILE A 1 80 ? -4.772 -2.497 -9.394 1.00 93.88 80 ILE A O 1
ATOM 642 N N . SER A 1 81 ? -5.547 -0.422 -9.093 1.00 95.44 81 SER A N 1
ATOM 643 C CA . SER A 1 81 ? -4.673 0.238 -10.048 1.00 95.44 81 SER A CA 1
ATOM 644 C C . SER A 1 81 ? -3.795 1.231 -9.307 1.00 95.44 81 SER A C 1
ATOM 646 O O . SER A 1 81 ? -4.291 2.212 -8.757 1.00 95.44 81 SER A O 1
ATOM 648 N N . ILE A 1 82 ? -2.497 0.961 -9.297 1.00 96.06 82 ILE A N 1
ATOM 649 C CA . ILE A 1 82 ? -1.453 1.816 -8.741 1.00 96.06 82 ILE A CA 1
ATOM 650 C C . ILE A 1 82 ? -0.917 2.694 -9.865 1.00 96.06 82 ILE A C 1
ATOM 652 O O . ILE A 1 82 ? -0.588 2.174 -10.926 1.00 96.06 82 ILE A O 1
ATOM 656 N N . TYR A 1 83 ? -0.811 3.999 -9.639 1.00 96.00 83 TYR A N 1
ATOM 657 C CA . TYR A 1 83 ? -0.323 4.952 -10.631 1.00 96.00 83 TYR A CA 1
ATOM 658 C C . TYR A 1 83 ? 1.062 5.468 -10.256 1.00 96.00 83 TYR A C 1
ATOM 660 O O . TYR A 1 83 ? 1.269 5.960 -9.144 1.00 96.00 83 TYR A O 1
ATOM 668 N N . ILE A 1 84 ? 2.009 5.369 -11.186 1.00 94.81 84 ILE A N 1
ATOM 669 C CA . ILE A 1 84 ? 3.411 5.761 -10.989 1.00 94.81 84 ILE A CA 1
ATOM 670 C C . ILE A 1 84 ? 3.852 6.609 -12.174 1.00 94.81 84 ILE A C 1
ATOM 672 O O . ILE A 1 84 ? 3.339 6.459 -13.268 1.00 94.81 84 ILE A O 1
ATOM 676 N N . SER A 1 85 ? 4.786 7.526 -11.970 1.00 93.38 85 SER A N 1
ATOM 677 C CA . SER A 1 85 ? 5.346 8.362 -13.033 1.00 93.38 85 SER A CA 1
ATOM 678 C C . SER A 1 85 ? 6.854 8.552 -12.841 1.00 93.38 85 SER A C 1
ATOM 680 O O . SER A 1 85 ? 7.331 8.383 -11.724 1.00 93.38 85 SER A O 1
ATOM 682 N N . PRO A 1 86 ? 7.621 8.935 -13.876 1.00 92.44 86 PRO A N 1
ATOM 683 C CA . PRO A 1 86 ? 7.197 9.093 -15.267 1.00 92.44 86 PRO A CA 1
ATOM 684 C C . PRO A 1 86 ? 7.011 7.743 -15.965 1.00 92.44 86 PRO A C 1
ATOM 686 O O . PRO A 1 86 ? 7.666 6.761 -15.617 1.00 92.44 86 PRO A O 1
ATOM 689 N N . ARG A 1 87 ? 6.139 7.720 -16.978 1.00 87.44 87 ARG A N 1
ATOM 690 C CA . ARG A 1 87 ? 5.726 6.484 -17.645 1.00 87.44 87 ARG A CA 1
ATOM 691 C C . ARG A 1 87 ? 6.897 5.663 -18.183 1.00 87.44 87 ARG A C 1
ATOM 693 O O . ARG A 1 87 ? 6.952 4.448 -18.023 1.00 87.44 87 ARG A O 1
ATOM 700 N N . ASP A 1 88 ? 7.851 6.360 -18.784 1.00 87.81 88 ASP A N 1
ATOM 701 C CA . ASP A 1 88 ? 8.983 5.764 -19.495 1.00 87.81 88 ASP A CA 1
ATOM 702 C C . ASP A 1 88 ? 10.029 5.138 -18.555 1.00 87.81 88 ASP A C 1
ATOM 704 O O . ASP A 1 88 ? 10.941 4.453 -19.012 1.00 87.81 88 ASP A O 1
ATOM 708 N N . ALA A 1 89 ? 9.910 5.365 -17.242 1.00 87.75 89 ALA A N 1
ATOM 709 C CA . ALA A 1 89 ? 10.807 4.816 -16.228 1.00 87.75 89 ALA A CA 1
ATOM 710 C C . ALA A 1 89 ? 10.304 3.498 -15.609 1.00 87.75 89 ALA A C 1
ATOM 712 O O . ALA A 1 89 ? 11.012 2.900 -14.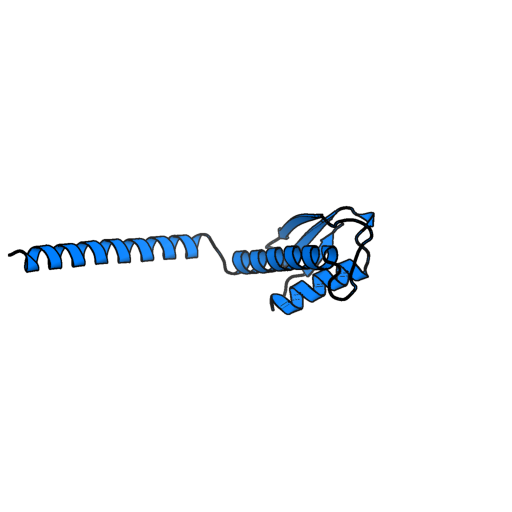798 1.00 87.75 89 ALA A O 1
ATOM 713 N N . VAL A 1 90 ? 9.092 3.051 -15.959 1.00 90.19 90 VAL A N 1
ATOM 714 C CA . VAL A 1 90 ? 8.478 1.834 -15.412 1.00 90.19 90 VAL A CA 1
ATOM 715 C C . VAL A 1 90 ? 8.537 0.719 -16.454 1.00 90.19 90 VAL A C 1
ATOM 717 O O . VAL A 1 90 ? 7.650 0.580 -17.298 1.00 90.19 90 VAL A O 1
ATOM 720 N N . ASP A 1 91 ? 9.592 -0.086 -16.378 1.00 91.38 91 ASP A N 1
ATOM 721 C CA . ASP A 1 91 ? 9.714 -1.329 -17.140 1.00 91.38 91 ASP A CA 1
ATOM 722 C C . ASP A 1 91 ? 9.080 -2.523 -16.398 1.00 91.38 91 ASP A C 1
ATOM 724 O O . ASP A 1 91 ? 8.540 -2.393 -15.292 1.00 91.38 91 ASP A O 1
ATOM 728 N N . ASP A 1 92 ? 9.128 -3.703 -17.019 1.00 91.38 92 ASP A N 1
ATOM 729 C CA . ASP A 1 92 ? 8.563 -4.925 -16.441 1.00 91.38 92 ASP A CA 1
ATOM 730 C C . ASP A 1 92 ? 9.272 -5.329 -15.139 1.00 91.38 92 ASP A C 1
ATOM 732 O O . ASP A 1 92 ? 8.617 -5.765 -14.200 1.00 91.38 92 ASP A O 1
ATOM 736 N N . ARG A 1 93 ? 10.582 -5.078 -15.005 1.00 91.81 93 ARG A N 1
ATOM 737 C CA . ARG A 1 93 ? 11.330 -5.393 -13.780 1.00 91.81 93 ARG A CA 1
ATOM 738 C C . ARG A 1 93 ? 10.886 -4.517 -12.608 1.00 91.8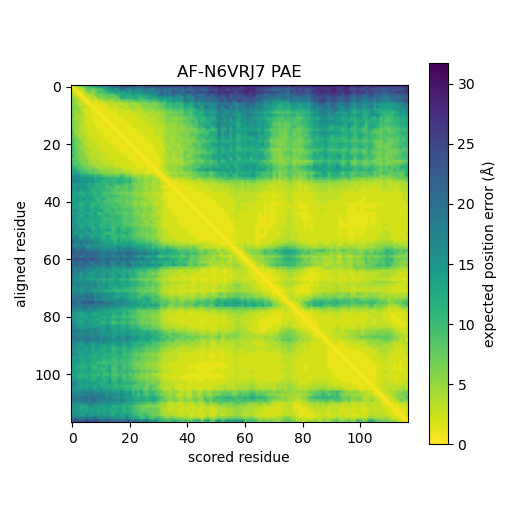1 93 ARG A C 1
ATOM 740 O O . ARG A 1 93 ? 10.759 -5.010 -11.487 1.00 91.81 93 ARG A O 1
ATOM 747 N N . ILE A 1 94 ? 10.655 -3.227 -12.850 1.00 92.69 94 ILE A N 1
ATOM 748 C CA . ILE A 1 94 ? 10.099 -2.307 -11.852 1.00 92.69 94 ILE A CA 1
ATOM 749 C C . ILE A 1 94 ? 8.684 -2.736 -11.464 1.00 92.69 94 ILE A C 1
ATOM 751 O O . ILE A 1 94 ? 8.361 -2.773 -10.274 1.00 92.69 94 ILE A O 1
ATOM 755 N N . ARG A 1 95 ? 7.851 -3.092 -12.450 1.00 93.94 95 ARG A N 1
ATOM 756 C CA . ARG A 1 95 ? 6.486 -3.578 -12.215 1.00 93.94 95 ARG A CA 1
ATOM 757 C C . ARG A 1 95 ? 6.487 -4.832 -11.341 1.00 93.94 95 ARG A C 1
ATOM 759 O O . ARG A 1 95 ? 5.786 -4.859 -10.331 1.00 93.94 95 ARG A O 1
ATOM 766 N N . ASP A 1 96 ? 7.309 -5.814 -11.687 1.00 94.12 96 ASP A N 1
ATOM 767 C CA . ASP A 1 96 ? 7.403 -7.091 -10.982 1.00 94.12 96 ASP A CA 1
ATOM 768 C C . ASP A 1 96 ? 7.925 -6.914 -9.558 1.00 94.12 96 ASP A C 1
ATOM 770 O O . ASP A 1 96 ? 7.406 -7.538 -8.632 1.00 94.12 96 ASP A O 1
ATOM 774 N N . PHE A 1 97 ? 8.904 -6.025 -9.353 1.00 94.81 97 PHE A N 1
ATOM 775 C CA . PHE A 1 97 ? 9.393 -5.703 -8.014 1.00 94.81 97 PHE A CA 1
ATOM 776 C C . PHE A 1 97 ? 8.283 -5.123 -7.135 1.00 94.81 97 PHE A C 1
ATOM 778 O O . PHE A 1 97 ? 8.118 -5.552 -5.996 1.00 94.81 97 PHE A O 1
ATOM 785 N N . ILE A 1 98 ? 7.506 -4.169 -7.654 1.00 94.75 98 ILE A N 1
ATOM 786 C CA . ILE A 1 98 ? 6.422 -3.537 -6.891 1.00 94.75 98 ILE A CA 1
ATOM 787 C C . ILE A 1 98 ? 5.347 -4.563 -6.535 1.00 94.75 98 ILE A C 1
ATOM 789 O O . ILE A 1 98 ? 4.945 -4.633 -5.375 1.00 94.75 98 ILE A O 1
ATOM 793 N N . LEU A 1 99 ? 4.910 -5.372 -7.503 1.00 94.94 99 LEU A N 1
ATOM 794 C CA . LEU A 1 99 ? 3.903 -6.410 -7.275 1.00 94.94 99 LEU A CA 1
ATOM 795 C C . LEU A 1 99 ? 4.393 -7.442 -6.253 1.00 94.94 99 LEU A C 1
ATOM 797 O O . LEU A 1 99 ? 3.718 -7.675 -5.253 1.00 94.94 99 LEU A O 1
ATOM 801 N N . SER A 1 100 ? 5.612 -7.954 -6.431 1.00 94.31 100 SER A N 1
ATOM 802 C CA . SER A 1 100 ? 6.225 -8.915 -5.506 1.00 94.31 100 SER A CA 1
ATOM 803 C C . SER A 1 100 ? 6.376 -8.334 -4.100 1.00 94.31 100 SER A C 1
ATOM 805 O O . SER A 1 100 ? 6.132 -9.017 -3.108 1.00 94.31 100 SER A O 1
ATOM 807 N N . TYR A 1 101 ? 6.765 -7.060 -3.981 1.00 95.25 101 TYR A N 1
ATOM 808 C CA . TYR A 1 101 ? 6.889 -6.402 -2.685 1.00 95.25 101 TYR A CA 1
ATOM 809 C C . TYR A 1 101 ? 5.532 -6.288 -1.985 1.00 95.25 101 TYR A C 1
ATOM 811 O O . TYR A 1 101 ? 5.439 -6.564 -0.789 1.00 95.25 101 TYR A O 1
ATOM 819 N N . ILE A 1 102 ? 4.478 -5.912 -2.713 1.00 95.31 102 ILE A N 1
ATOM 820 C CA . ILE A 1 102 ? 3.123 -5.821 -2.161 1.00 95.31 102 ILE A CA 1
ATOM 821 C C . ILE A 1 102 ? 2.641 -7.195 -1.697 1.00 95.31 102 ILE A C 1
ATOM 823 O O . ILE A 1 102 ? 2.206 -7.320 -0.552 1.00 95.31 102 ILE A O 1
ATOM 827 N N . GLU A 1 103 ? 2.751 -8.223 -2.534 1.00 92.94 103 GLU A N 1
ATOM 828 C CA . GLU A 1 103 ? 2.318 -9.584 -2.196 1.00 92.94 103 GLU A CA 1
ATOM 829 C C . GLU A 1 103 ? 3.043 -10.103 -0.946 1.00 92.94 103 GLU A C 1
ATOM 831 O O . GLU A 1 103 ? 2.399 -10.497 0.030 1.00 92.94 103 GLU A O 1
ATOM 836 N N . ASN A 1 104 ? 4.373 -9.977 -0.913 1.00 93.44 104 ASN A N 1
ATOM 837 C CA . ASN A 1 104 ? 5.200 -10.477 0.187 1.00 93.44 104 ASN A CA 1
ATOM 838 C C . ASN A 1 104 ? 4.987 -9.732 1.516 1.00 93.44 104 ASN A C 1
ATOM 840 O O . ASN A 1 104 ? 5.175 -10.323 2.578 1.00 93.44 104 ASN A O 1
ATOM 844 N N . ASN A 1 105 ? 4.626 -8.443 1.487 1.00 93.81 105 ASN A N 1
ATOM 845 C CA . ASN A 1 105 ? 4.515 -7.627 2.705 1.00 93.81 105 ASN A CA 1
ATOM 846 C C . ASN A 1 105 ? 3.079 -7.440 3.204 1.00 93.81 105 ASN A C 1
ATOM 848 O O . ASN A 1 105 ? 2.882 -7.040 4.354 1.00 93.81 105 ASN A O 1
ATOM 852 N N . THR A 1 106 ? 2.072 -7.705 2.372 1.00 90.81 106 THR A N 1
ATOM 853 C CA . THR A 1 106 ? 0.671 -7.520 2.769 1.00 90.81 106 THR A CA 1
ATOM 854 C C . THR A 1 106 ? -0.019 -8.825 3.148 1.00 90.81 106 THR A C 1
ATOM 856 O O . THR A 1 106 ? -0.836 -8.803 4.073 1.00 90.81 106 THR A O 1
ATOM 859 N N . ASN A 1 107 ? 0.333 -9.947 2.502 1.00 87.19 107 ASN A N 1
ATOM 860 C CA . ASN A 1 107 ? -0.350 -11.240 2.641 1.00 87.19 107 ASN A CA 1
ATOM 861 C C . ASN A 1 107 ? -1.875 -11.139 2.406 1.00 87.19 107 ASN A C 1
ATOM 863 O O . ASN A 1 107 ? -2.666 -11.788 3.091 1.00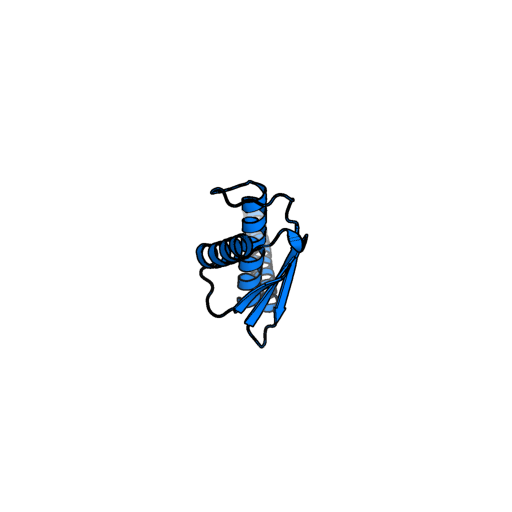 87.19 107 ASN A O 1
ATOM 867 N N . ILE A 1 108 ? -2.286 -10.257 1.488 1.00 85.88 108 ILE A N 1
ATOM 868 C CA . ILE A 1 108 ? -3.687 -10.028 1.121 1.00 85.88 108 ILE A CA 1
ATOM 869 C C . ILE A 1 108 ? -3.944 -10.717 -0.222 1.00 85.88 108 ILE A C 1
ATOM 871 O O . ILE A 1 108 ? -3.330 -10.373 -1.228 1.00 85.88 108 ILE A O 1
ATOM 875 N N . GLU A 1 109 ? -4.876 -11.668 -0.242 1.00 82.94 109 GLU A N 1
ATOM 876 C CA . GLU A 1 109 ? -5.245 -12.422 -1.442 1.00 82.94 109 GLU A CA 1
ATOM 877 C C . GLU A 1 109 ? -6.538 -11.900 -2.090 1.00 82.94 109 GLU A C 1
ATOM 879 O O . GLU A 1 109 ? -7.396 -11.286 -1.454 1.00 82.94 109 GLU A O 1
ATOM 884 N N . GLY A 1 110 ? -6.717 -12.201 -3.379 1.00 82.75 110 GLY A N 1
ATOM 885 C CA . GLY A 1 110 ? -7.986 -11.986 -4.079 1.00 82.75 110 GLY A CA 1
ATOM 886 C C . GLY A 1 110 ? -8.196 -10.589 -4.666 1.00 82.75 110 GLY A C 1
ATOM 887 O O . GLY A 1 110 ? -9.289 -10.325 -5.171 1.00 82.75 110 GLY A O 1
ATOM 888 N N . TYR A 1 111 ? -7.179 -9.723 -4.645 1.00 87.12 111 TYR A N 1
ATOM 889 C CA . TYR A 1 111 ? -7.150 -8.498 -5.445 1.00 87.12 111 TYR A CA 1
ATOM 890 C C . TYR A 1 111 ? -6.318 -8.700 -6.706 1.00 87.12 111 TYR A C 1
ATOM 892 O O . TYR A 1 111 ? -5.250 -9.303 -6.672 1.00 87.12 111 TYR A O 1
ATOM 900 N N . ASN A 1 112 ? -6.794 -8.152 -7.820 1.00 91.06 112 ASN A N 1
ATOM 901 C CA . ASN A 1 112 ? -6.007 -8.051 -9.040 1.00 91.06 112 ASN A CA 1
ATOM 902 C C . ASN A 1 112 ? -5.304 -6.688 -9.057 1.00 91.06 112 ASN A C 1
ATOM 904 O O . ASN A 1 112 ? -5.952 -5.656 -9.266 1.00 91.06 112 ASN A O 1
ATOM 908 N N . ILE A 1 113 ? -4.000 -6.686 -8.780 1.00 92.25 113 ILE A N 1
ATOM 909 C CA . ILE A 1 113 ? -3.193 -5.472 -8.644 1.00 92.25 113 ILE A CA 1
ATOM 910 C C . ILE A 1 113 ? -2.481 -5.186 -9.964 1.00 92.25 113 ILE A C 1
ATOM 912 O O . ILE A 1 113 ? -1.807 -6.036 -10.536 1.00 92.25 113 ILE A O 1
ATOM 916 N N . THR A 1 114 ? -2.618 -3.956 -10.446 1.00 93.50 114 THR A N 1
ATOM 917 C CA . THR A 1 114 ? -2.024 -3.487 -11.700 1.00 93.50 114 THR A CA 1
ATOM 918 C C . THR A 1 114 ? -1.232 -2.214 -11.454 1.00 93.50 114 THR A C 1
ATOM 920 O O . THR A 1 114 ? -1.707 -1.305 -10.775 1.00 93.50 114 THR A O 1
ATOM 923 N N . VAL A 1 115 ? -0.024 -2.135 -12.012 1.00 92.94 115 VAL A N 1
ATOM 924 C CA . VAL A 1 115 ? 0.813 -0.931 -11.954 1.00 92.94 115 VAL A CA 1
ATOM 925 C C . VAL A 1 115 ? 0.737 -0.223 -13.299 1.00 92.94 115 VAL A C 1
ATOM 927 O O . VAL A 1 115 ? 1.190 -0.751 -14.317 1.00 92.94 115 VAL A O 1
ATOM 930 N N . ASN A 1 116 ? 0.155 0.969 -13.281 1.00 90.44 116 ASN A N 1
ATOM 931 C CA . ASN A 1 116 ? -0.074 1.817 -14.436 1.00 90.44 116 ASN A CA 1
ATOM 932 C C . ASN A 1 116 ? 0.906 3.000 -14.417 1.00 90.44 116 ASN A C 1
ATOM 934 O O . ASN A 1 116 ? 0.864 3.813 -13.490 1.00 90.44 116 ASN A O 1
ATOM 938 N N . PRO A 1 117 ? 1.795 3.079 -15.411 1.00 83.06 117 PRO A N 1
ATOM 939 C CA . PRO A 1 117 ? 2.775 4.146 -15.534 1.00 83.06 117 PRO A CA 1
ATOM 940 C C . PRO A 1 117 ? 2.227 5.397 -16.248 1.00 83.06 117 PRO A C 1
ATOM 942 O O . PRO A 1 117 ? 1.217 5.279 -16.986 1.00 83.06 117 PRO A O 1
#

Mean predicted aligned error: 7.18 Å